Protein AF-A0A956ZGZ7-F1 (afdb_monomer_lite)

Foldseek 3Di:
DFKWWDDDPVAIKIWDWDDDPQWIWIFIDHPPDPTDIDIGGHDPPDDRVVVVVVVCVVVVVVVIDGDDPPDDDDDDDD

pLDDT: mean 89.47, std 9.83, range [59.91, 97.19]

Radius of gyration: 13.43 Å; chains: 1; bounding box: 35×26×32 Å

Structure (mmCIF, N/CA/C/O backbone):
data_AF-A0A956ZGZ7-F1
#
_entry.id   AF-A0A956ZGZ7-F1
#
loop_
_atom_site.group_PDB
_ato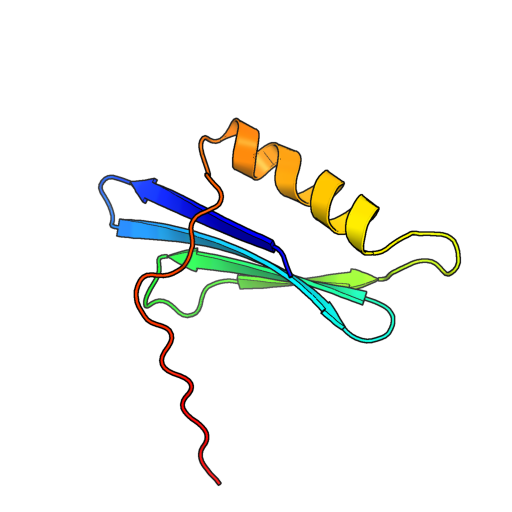m_site.id
_atom_site.type_symbol
_atom_site.label_atom_id
_atom_site.label_alt_id
_atom_site.label_comp_id
_atom_site.label_asym_id
_atom_site.label_entity_id
_atom_site.label_seq_id
_atom_site.pdbx_PDB_ins_code
_atom_site.Cartn_x
_atom_site.Cartn_y
_atom_site.Cartn_z
_atom_site.occupancy
_atom_site.B_iso_or_equiv
_atom_site.auth_seq_id
_atom_site.auth_comp_id
_atom_site.auth_asym_id
_atom_site.auth_atom_id
_atom_site.pdbx_PDB_model_num
ATOM 1 N N . MET A 1 1 ? 4.812 -8.996 -1.118 1.00 87.31 1 MET A N 1
ATOM 2 C CA . MET A 1 1 ? 3.713 -8.069 -0.760 1.00 87.31 1 MET A CA 1
ATOM 3 C C . MET A 1 1 ? 4.043 -7.448 0.585 1.00 87.31 1 MET A C 1
ATOM 5 O O . MET A 1 1 ? 4.425 -8.195 1.476 1.00 87.31 1 MET A O 1
ATOM 9 N N . LEU A 1 2 ? 3.901 -6.130 0.723 1.00 93.62 2 LEU A N 1
ATOM 10 C CA . LEU A 1 2 ? 4.083 -5.384 1.971 1.00 93.62 2 LEU A CA 1
ATOM 11 C C . LEU A 1 2 ? 2.737 -4.801 2.407 1.00 93.62 2 LEU A C 1
ATOM 13 O O . LEU A 1 2 ? 2.031 -4.222 1.582 1.00 93.62 2 LEU A O 1
ATOM 17 N N . LYS A 1 3 ? 2.394 -4.932 3.691 1.00 94.00 3 LYS A N 1
ATOM 18 C CA . LYS A 1 3 ? 1.169 -4.371 4.274 1.00 94.00 3 LYS A CA 1
ATOM 19 C C . LYS A 1 3 ? 1.517 -3.481 5.458 1.00 94.00 3 LYS A C 1
ATOM 21 O O . LYS A 1 3 ? 2.231 -3.894 6.367 1.00 94.00 3 LYS A O 1
ATOM 26 N N . LEU A 1 4 ? 1.005 -2.259 5.452 1.00 95.38 4 LEU A N 1
ATOM 27 C CA . LEU A 1 4 ? 1.239 -1.266 6.487 1.00 95.38 4 LEU A CA 1
ATOM 28 C C . LEU A 1 4 ? -0.087 -0.731 7.019 1.00 95.38 4 LEU A C 1
ATOM 30 O O . LEU A 1 4 ? -0.998 -0.423 6.251 1.00 95.38 4 LEU A O 1
ATOM 34 N N . TYR A 1 5 ? -0.166 -0.538 8.332 1.00 94.75 5 TYR A N 1
ATOM 35 C CA . TYR A 1 5 ? -1.378 -0.092 9.007 1.00 94.75 5 TYR A CA 1
ATOM 36 C C . TYR A 1 5 ? -1.101 1.041 9.985 1.00 94.75 5 TYR A C 1
ATOM 38 O O . TYR A 1 5 ? -0.051 1.102 10.622 1.00 94.75 5 TYR A O 1
ATOM 46 N N . LYS A 1 6 ? -2.084 1.925 10.147 1.00 94.56 6 LYS A N 1
ATOM 47 C CA . LYS A 1 6 ? -2.048 3.010 11.124 1.00 94.56 6 LYS A CA 1
ATOM 48 C C . LYS A 1 6 ? -3.410 3.179 11.776 1.00 94.56 6 LYS A C 1
ATOM 50 O O . LYS A 1 6 ? -4.403 3.444 11.101 1.00 94.56 6 LYS A O 1
ATOM 55 N N . GLN A 1 7 ? -3.451 3.080 13.101 1.00 93.50 7 GLN A N 1
ATOM 56 C CA . GLN A 1 7 ? -4.651 3.421 13.856 1.00 93.50 7 GLN A CA 1
ATOM 57 C C . GLN A 1 7 ? -4.814 4.945 13.898 1.00 93.50 7 GLN A C 1
ATOM 59 O O . GLN A 1 7 ? -3.906 5.663 14.319 1.00 93.50 7 GLN A O 1
ATOM 64 N N . THR A 1 8 ? -5.979 5.441 13.495 1.00 92.12 8 THR A N 1
ATOM 65 C CA . THR A 1 8 ? -6.379 6.845 13.641 1.00 92.12 8 THR A CA 1
ATOM 66 C C . THR A 1 8 ? -7.633 6.949 14.512 1.00 92.12 8 THR A C 1
ATOM 68 O O . THR A 1 8 ? -8.226 5.940 14.908 1.00 92.12 8 THR A O 1
ATOM 71 N N . THR A 1 9 ? -8.055 8.178 14.823 1.00 91.56 9 THR A N 1
ATOM 72 C CA . THR A 1 9 ? -9.320 8.449 15.528 1.00 91.56 9 THR A CA 1
ATOM 73 C C . THR A 1 9 ? -10.554 8.085 14.702 1.00 91.56 9 THR A C 1
ATOM 75 O O . THR A 1 9 ? -11.622 7.888 15.271 1.00 91.56 9 THR A O 1
ATOM 78 N N . SER A 1 10 ? -10.416 7.998 13.376 1.00 88.19 10 SER A N 1
ATOM 79 C CA . SER A 1 10 ? -11.503 7.715 12.436 1.00 88.19 10 SER A CA 1
ATOM 80 C C . SER A 1 10 ? -11.550 6.257 11.973 1.00 88.19 10 SER A C 1
ATOM 82 O O . SER A 1 10 ? -12.465 5.896 11.243 1.00 88.19 10 SER A O 1
ATOM 84 N N . GLY A 1 11 ? -10.576 5.423 12.352 1.00 90.19 11 GLY A N 1
ATOM 85 C CA . GLY A 1 11 ? -10.521 4.015 11.955 1.00 90.19 11 GLY A CA 1
ATOM 86 C C . GLY A 1 11 ? -9.099 3.496 11.762 1.00 90.19 11 GLY A C 1
ATOM 87 O O . GLY A 1 11 ? -8.124 4.132 12.162 1.00 90.19 11 GLY A O 1
ATOM 88 N N . LEU A 1 12 ? -8.980 2.316 11.154 1.00 92.88 12 LEU A N 1
ATOM 89 C CA . LEU A 1 12 ? -7.693 1.750 10.757 1.00 92.88 12 LEU A CA 1
ATOM 90 C C . LEU A 1 12 ? -7.410 2.139 9.307 1.00 92.88 12 LEU A C 1
ATOM 92 O O . LEU A 1 12 ? -8.153 1.749 8.412 1.00 92.88 12 LEU A O 1
ATOM 96 N N . GLN A 1 13 ? -6.352 2.903 9.067 1.00 94.88 13 GLN A N 1
ATOM 97 C CA . GLN A 1 13 ? -5.865 3.158 7.716 1.00 94.88 13 GLN A CA 1
ATOM 98 C C . GLN A 1 13 ? -4.895 2.058 7.300 1.00 94.88 13 GLN A C 1
ATOM 100 O O . GLN A 1 13 ? -4.137 1.557 8.133 1.00 94.88 13 GLN A O 1
ATOM 105 N N . TYR A 1 14 ? -4.899 1.721 6.017 1.00 94.56 14 TYR A N 1
ATOM 106 C CA . TYR A 1 14 ? -3.998 0.735 5.440 1.00 94.56 14 TYR A CA 1
ATOM 107 C C . TYR A 1 14 ? -3.328 1.270 4.173 1.00 94.56 14 TYR A C 1
ATOM 109 O O . TYR A 1 14 ? -3.850 2.149 3.478 1.00 94.56 14 TYR A O 1
ATOM 117 N N . TRP A 1 15 ? -2.155 0.722 3.895 1.00 96.38 15 TRP A N 1
ATOM 118 C CA . TRP A 1 15 ? -1.461 0.813 2.624 1.00 96.38 15 TRP A CA 1
ATOM 119 C C . TRP A 1 15 ? -0.832 -0.547 2.343 1.00 96.38 15 TRP A C 1
ATOM 121 O O . TRP A 1 15 ? -0.143 -1.102 3.196 1.00 96.38 15 TRP A O 1
ATOM 131 N N . GLU A 1 16 ? -1.080 -1.086 1.165 1.00 95.50 16 GLU A N 1
ATOM 132 C CA . GLU A 1 16 ? -0.591 -2.385 0.728 1.00 95.50 16 GLU A CA 1
ATOM 133 C C . GLU A 1 16 ? 0.066 -2.227 -0.637 1.00 95.50 16 GLU A C 1
ATOM 135 O O . GLU A 1 16 ? -0.382 -1.420 -1.455 1.00 95.50 16 GLU A O 1
ATOM 140 N N . ALA A 1 17 ? 1.129 -2.986 -0.879 1.00 96.25 17 ALA A N 1
ATOM 141 C CA . ALA A 1 17 ? 1.815 -2.992 -2.159 1.00 96.25 17 ALA A CA 1
ATOM 142 C C . ALA A 1 17 ? 2.287 -4.393 -2.541 1.00 96.25 17 ALA A C 1
ATOM 144 O O . ALA A 1 17 ? 2.832 -5.142 -1.719 1.00 96.25 17 ALA A O 1
ATOM 145 N N . TRP A 1 18 ? 2.092 -4.746 -3.805 1.00 95.38 18 TRP A N 1
ATOM 146 C CA . TRP A 1 18 ? 2.519 -6.015 -4.377 1.00 95.38 18 TRP A CA 1
ATOM 147 C C . TRP A 1 18 ? 2.934 -5.840 -5.834 1.00 95.38 18 TRP A C 1
ATOM 149 O O . TRP A 1 18 ? 2.537 -4.890 -6.505 1.00 95.38 18 TRP A O 1
ATOM 159 N N . GLU A 1 19 ? 3.766 -6.762 -6.296 1.00 95.00 19 GLU A N 1
ATOM 160 C CA . GLU A 1 19 ? 4.134 -6.889 -7.700 1.00 95.00 19 GLU A CA 1
ATOM 161 C C . GLU A 1 19 ? 3.022 -7.616 -8.462 1.00 95.00 19 GLU A C 1
ATOM 163 O O . GLU A 1 19 ? 2.471 -8.605 -7.970 1.00 95.00 19 GLU A O 1
ATOM 168 N N . ASP A 1 20 ? 2.697 -7.107 -9.646 1.00 94.25 20 ASP A N 1
ATOM 169 C CA . ASP A 1 20 ? 1.754 -7.681 -10.600 1.00 94.25 20 ASP A CA 1
ATOM 170 C C . ASP A 1 20 ? 2.339 -7.532 -12.011 1.00 94.25 20 ASP A C 1
ATOM 172 O O . ASP A 1 20 ? 2.398 -6.430 -12.550 1.00 94.25 20 ASP A O 1
ATOM 176 N N . GLU A 1 21 ? 2.806 -8.632 -12.601 1.00 89.56 21 GLU A N 1
ATOM 177 C CA . GLU A 1 21 ? 3.476 -8.655 -13.912 1.00 89.56 21 GLU A CA 1
ATOM 178 C C . GLU A 1 21 ? 4.598 -7.599 -14.043 1.00 89.56 21 GLU A C 1
ATOM 180 O O . GLU A 1 21 ? 5.637 -7.716 -13.405 1.00 89.56 21 GLU A O 1
ATOM 185 N N . GLU A 1 22 ? 4.407 -6.572 -14.875 1.00 91.31 22 GLU A N 1
ATOM 186 C CA . GLU A 1 22 ? 5.377 -5.499 -15.137 1.00 91.31 22 GLU A CA 1
ATOM 187 C C . GLU A 1 22 ? 5.023 -4.205 -14.383 1.00 91.31 22 GLU A C 1
ATOM 189 O O . GLU A 1 22 ? 5.335 -3.098 -14.828 1.00 91.31 22 GLU A O 1
ATOM 194 N N . LYS A 1 23 ? 4.321 -4.304 -13.251 1.00 94.38 23 LYS A N 1
ATOM 195 C CA . LYS A 1 23 ? 3.947 -3.155 -12.418 1.00 94.38 23 LYS A CA 1
ATOM 196 C C . LYS A 1 23 ? 3.941 -3.493 -10.931 1.00 94.38 23 LYS A C 1
ATOM 198 O O . LYS A 1 23 ? 3.779 -4.632 -10.509 1.00 94.38 23 LYS A O 1
ATOM 203 N N . ILE A 1 24 ? 4.059 -2.454 -10.118 1.00 95.62 24 ILE A N 1
ATOM 204 C CA . ILE A 1 24 ? 3.677 -2.474 -8.711 1.00 95.62 24 ILE A CA 1
ATOM 205 C C . ILE A 1 24 ? 2.266 -1.928 -8.595 1.00 95.62 24 ILE A C 1
ATOM 207 O O . ILE A 1 24 ? 1.959 -0.841 -9.089 1.00 95.62 24 ILE A O 1
ATOM 211 N N . VAL A 1 25 ? 1.415 -2.658 -7.892 1.00 96.50 25 VAL A N 1
ATOM 212 C CA . VAL A 1 25 ? 0.095 -2.187 -7.500 1.00 96.50 25 VAL A CA 1
ATOM 213 C C . VAL A 1 25 ? 0.165 -1.761 -6.045 1.00 96.50 25 VAL A C 1
ATOM 215 O O . VAL A 1 25 ? 0.640 -2.503 -5.187 1.00 96.50 25 VAL A O 1
ATOM 218 N N . THR A 1 26 ? -0.309 -0.550 -5.767 1.00 96.81 26 THR A N 1
ATOM 219 C CA . THR A 1 26 ? -0.514 -0.058 -4.405 1.00 96.81 26 THR A CA 1
ATOM 220 C C . THR A 1 26 ? -2.001 0.142 -4.156 1.00 96.81 26 THR A C 1
ATOM 222 O O . THR A 1 26 ? -2.714 0.676 -5.008 1.00 96.81 26 THR A O 1
ATOM 225 N N . HIS A 1 27 ? -2.482 -0.263 -2.985 1.00 96.88 27 HIS A N 1
ATOM 226 C CA . HIS A 1 27 ? -3.857 -0.038 -2.545 1.00 96.88 27 HIS A CA 1
ATOM 227 C C . HIS A 1 27 ? -3.858 0.587 -1.162 1.00 96.88 27 HIS A C 1
ATOM 229 O O . HIS A 1 27 ? -3.125 0.162 -0.273 1.00 96.88 27 HIS A O 1
ATOM 235 N N . ARG A 1 28 ? -4.650 1.639 -0.972 1.00 95.88 28 ARG A N 1
ATOM 236 C CA . ARG A 1 28 ? -4.686 2.367 0.299 1.00 95.88 28 ARG A CA 1
ATOM 237 C C . ARG A 1 28 ? -6.059 2.916 0.607 1.00 95.88 28 ARG A C 1
ATOM 239 O O . ARG A 1 28 ? -6.787 3.312 -0.298 1.00 95.88 28 ARG A O 1
ATOM 246 N N . GLY A 1 29 ? -6.373 3.043 1.885 1.00 94.81 29 GLY A N 1
ATOM 247 C CA . GLY A 1 29 ? -7.653 3.587 2.315 1.00 94.81 29 GLY A CA 1
ATOM 248 C C . GLY A 1 29 ? -7.906 3.385 3.798 1.00 94.81 29 GLY A C 1
ATOM 249 O O . GLY A 1 29 ? -6.990 3.096 4.572 1.00 94.81 29 GLY A O 1
ATOM 250 N N . THR A 1 30 ? -9.166 3.545 4.188 1.00 93.75 30 THR A N 1
ATOM 251 C CA . THR A 1 30 ? -9.663 3.113 5.495 1.00 93.75 30 THR A CA 1
ATOM 252 C C . THR A 1 30 ? -10.139 1.670 5.380 1.00 93.75 30 THR A C 1
ATOM 254 O O . THR A 1 30 ? -10.829 1.316 4.425 1.00 93.75 30 THR A O 1
ATOM 257 N N . LEU A 1 31 ? -9.782 0.825 6.345 1.00 90.00 31 LEU A N 1
ATOM 258 C CA . LEU A 1 31 ? -10.228 -0.562 6.385 1.00 90.00 31 LEU A CA 1
ATOM 259 C C . LEU A 1 31 ? -11.765 -0.616 6.404 1.00 90.00 31 LEU A C 1
ATOM 261 O O . LEU A 1 31 ? -12.399 0.028 7.238 1.00 90.00 31 LEU A O 1
ATOM 265 N N . GLY A 1 32 ? -12.345 -1.406 5.497 1.00 87.31 32 GLY A N 1
ATOM 266 C CA . GLY A 1 32 ? -13.796 -1.512 5.306 1.00 87.31 32 GLY A CA 1
ATOM 267 C C . GLY A 1 32 ? -14.368 -0.576 4.234 1.00 87.31 32 GLY A C 1
ATOM 268 O O . GLY A 1 32 ? -15.547 -0.690 3.908 1.00 87.31 32 GLY A O 1
ATOM 269 N N . GLU A 1 33 ? -13.553 0.306 3.652 1.00 92.38 33 GLU A N 1
ATOM 270 C CA . GLU A 1 33 ? -13.918 1.159 2.516 1.00 92.38 33 GLU A CA 1
ATOM 271 C C . GLU A 1 33 ? -13.257 0.668 1.215 1.00 92.38 33 GLU A C 1
ATOM 273 O O . GLU A 1 33 ? -12.347 -0.157 1.232 1.00 92.38 33 GLU A O 1
ATOM 278 N N . THR A 1 34 ? -13.697 1.186 0.063 1.00 91.50 34 THR A N 1
ATOM 279 C CA . THR A 1 34 ? -13.172 0.798 -1.264 1.00 91.50 34 THR A CA 1
ATOM 280 C C . THR A 1 34 ? -11.693 1.160 -1.466 1.00 91.50 34 THR A C 1
ATOM 282 O O . THR A 1 34 ? -10.992 0.492 -2.228 1.00 91.50 34 THR A O 1
ATOM 285 N N . GLY A 1 35 ? -11.207 2.205 -0.787 1.00 94.44 35 GLY A N 1
ATOM 286 C CA . GLY A 1 35 ? -9.838 2.697 -0.938 1.00 94.44 35 GLY A CA 1
ATOM 287 C C . GLY A 1 35 ? -9.530 3.236 -2.340 1.00 94.44 35 GLY A C 1
ATOM 288 O O . GLY A 1 35 ? -10.423 3.583 -3.113 1.00 94.44 35 GLY A O 1
ATOM 289 N N . VAL A 1 36 ? -8.240 3.337 -2.652 1.00 97.00 36 VAL A N 1
ATOM 290 C CA . VAL A 1 36 ? -7.697 3.830 -3.922 1.00 97.00 36 VAL A CA 1
ATOM 291 C C . VAL A 1 36 ? -6.572 2.910 -4.375 1.00 97.00 36 VAL A C 1
ATOM 293 O O . VAL A 1 36 ? -5.652 2.643 -3.601 1.00 97.00 36 VAL A O 1
ATOM 296 N N . THR A 1 37 ? -6.633 2.484 -5.636 1.00 97.19 37 THR A N 1
ATOM 297 C CA . THR A 1 37 ? -5.586 1.702 -6.306 1.00 97.19 37 THR A CA 1
ATOM 298 C C . THR A 1 37 ? -4.742 2.607 -7.193 1.00 97.19 37 THR A C 1
ATOM 300 O O . THR A 1 37 ? -5.284 3.444 -7.917 1.00 97.19 37 THR A O 1
ATOM 303 N N . VAL A 1 38 ? -3.423 2.434 -7.156 1.00 96.31 38 VAL A N 1
ATOM 304 C CA . VAL A 1 38 ? -2.481 3.082 -8.074 1.00 96.31 38 VAL A CA 1
ATOM 305 C C . VAL A 1 38 ? -1.527 2.034 -8.626 1.00 96.31 38 VAL A C 1
ATOM 307 O O . VAL A 1 38 ? -0.951 1.258 -7.865 1.00 96.31 38 VAL A O 1
ATOM 310 N N . GLU A 1 39 ? -1.351 2.051 -9.942 1.00 96.06 39 GLU A N 1
ATOM 311 C CA . GLU A 1 39 ? -0.431 1.183 -10.671 1.00 96.06 39 GLU A CA 1
ATOM 312 C C . GLU A 1 39 ? 0.823 1.966 -11.061 1.00 96.06 39 GLU A C 1
ATOM 314 O O . GLU A 1 39 ? 0.736 3.075 -11.593 1.00 96.06 39 GLU A O 1
ATOM 319 N N . ILE A 1 40 ? 1.989 1.391 -10.786 1.00 93.25 40 ILE A N 1
ATOM 320 C CA . ILE A 1 40 ? 3.298 1.982 -11.049 1.00 93.25 40 ILE A CA 1
ATOM 321 C C . ILE A 1 40 ? 4.051 1.016 -11.967 1.00 93.25 40 ILE A C 1
ATOM 323 O O . ILE A 1 40 ? 4.381 -0.079 -11.517 1.00 93.25 40 ILE A O 1
ATOM 327 N N . PRO A 1 41 ? 4.323 1.371 -13.233 1.00 93.00 41 PRO A N 1
ATOM 328 C CA . PRO A 1 41 ? 5.071 0.503 -14.137 1.00 93.00 41 PRO A CA 1
ATOM 329 C C . PRO A 1 41 ? 6.459 0.182 -13.576 1.00 93.00 41 PRO A C 1
ATOM 331 O O . PRO A 1 41 ? 7.164 1.084 -13.120 1.00 93.00 41 PRO A O 1
ATOM 334 N N . LEU A 1 42 ? 6.857 -1.085 -13.645 1.00 89.62 42 LEU A N 1
ATOM 335 C CA . LEU A 1 42 ? 8.224 -1.517 -13.396 1.00 89.62 42 LEU A CA 1
ATOM 336 C C . LEU A 1 42 ? 9.035 -1.318 -14.672 1.00 89.62 42 LEU A C 1
ATOM 338 O O . LEU A 1 42 ? 8.694 -1.827 -15.739 1.00 89.62 42 LEU A O 1
ATOM 342 N N . SER A 1 43 ? 10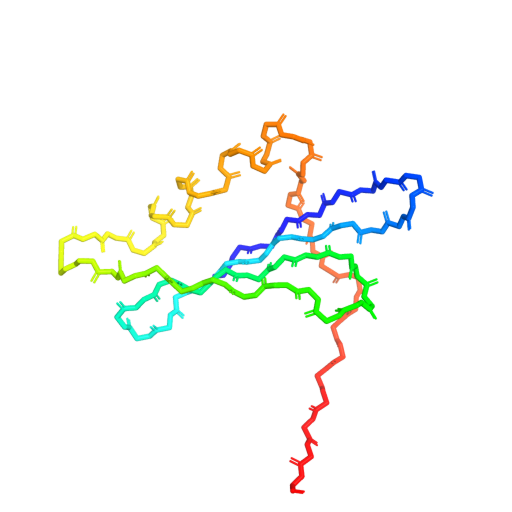.130 -0.570 -14.573 1.00 85.50 43 SER A N 1
ATOM 343 C CA . SER A 1 43 ? 11.128 -0.589 -15.636 1.00 85.50 43 SER A CA 1
ATOM 344 C C . SER A 1 43 ? 11.903 -1.912 -15.596 1.00 85.50 43 SER A C 1
ATOM 346 O O . SER A 1 43 ? 12.102 -2.491 -14.534 1.00 85.50 43 SER A O 1
ATOM 348 N N . VAL A 1 44 ? 12.403 -2.377 -16.747 1.00 75.81 44 VAL A N 1
ATOM 349 C CA . VAL A 1 44 ? 13.126 -3.666 -16.895 1.00 75.81 44 VAL A CA 1
ATOM 350 C C . VAL A 1 44 ? 14.358 -3.783 -15.972 1.00 75.81 44 VAL A C 1
ATOM 352 O O . VAL A 1 44 ? 14.874 -4.870 -15.739 1.00 75.81 44 VAL A O 1
ATOM 355 N N . SER A 1 45 ? 14.857 -2.655 -15.463 1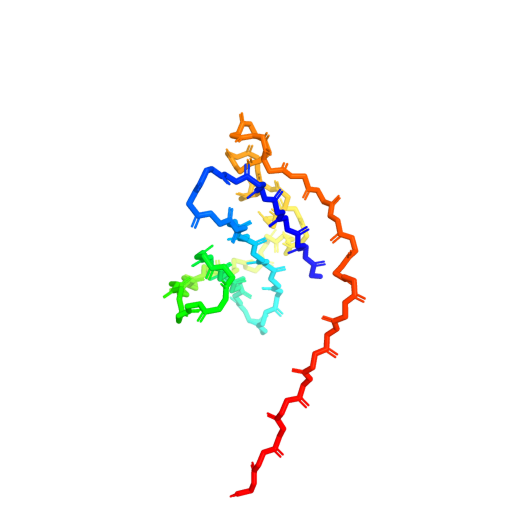.00 80.19 45 SER A N 1
ATOM 356 C CA . SER A 1 45 ? 16.004 -2.567 -14.555 1.00 80.19 45 SER A CA 1
ATOM 357 C C . SER A 1 45 ? 15.640 -2.329 -13.086 1.00 80.19 45 SER A C 1
ATOM 359 O O . SER A 1 45 ? 16.546 -2.289 -12.255 1.00 80.19 45 SER A O 1
ATOM 361 N N . GLU A 1 46 ? 14.368 -2.090 -12.760 1.00 83.75 46 GLU A N 1
ATOM 362 C CA . GLU A 1 46 ? 13.926 -1.849 -11.385 1.00 83.75 46 GLU A CA 1
ATOM 363 C C . GLU A 1 46 ? 13.537 -3.158 -10.699 1.00 83.75 46 GLU A C 1
ATOM 365 O O . GLU A 1 46 ? 12.758 -3.952 -11.215 1.00 83.75 46 GLU A O 1
ATOM 370 N N . ASP A 1 47 ? 14.078 -3.356 -9.501 1.00 91.50 47 ASP A N 1
ATOM 371 C CA . ASP A 1 47 ? 13.678 -4.436 -8.611 1.00 91.50 47 ASP A CA 1
ATOM 372 C C . ASP A 1 47 ? 12.372 -4.053 -7.895 1.00 91.50 47 ASP A C 1
ATOM 374 O O . ASP A 1 47 ? 12.267 -2.980 -7.285 1.00 91.50 47 ASP A O 1
ATOM 378 N N . ALA A 1 48 ? 11.375 -4.932 -7.989 1.00 91.38 48 ALA A N 1
ATOM 379 C CA . ALA A 1 48 ? 10.045 -4.734 -7.430 1.00 91.38 48 ALA A CA 1
ATOM 380 C C . ALA A 1 48 ? 10.052 -4.536 -5.909 1.00 91.38 48 ALA A C 1
ATOM 382 O O . ALA A 1 48 ? 9.333 -3.680 -5.388 1.00 91.38 48 ALA A O 1
ATOM 383 N N . GLU A 1 49 ? 10.885 -5.282 -5.187 1.00 92.25 49 GLU A N 1
ATOM 384 C CA . GLU A 1 49 ? 10.988 -5.203 -3.733 1.00 92.25 49 GLU A CA 1
ATOM 385 C C . GLU A 1 49 ? 11.636 -3.881 -3.306 1.00 92.25 49 GLU A C 1
ATOM 387 O O . GLU A 1 49 ? 11.125 -3.198 -2.413 1.00 92.25 49 GLU A O 1
ATOM 392 N N . LEU A 1 50 ? 12.695 -3.449 -4.003 1.00 93.12 50 LEU A N 1
ATOM 393 C CA . LEU A 1 50 ? 13.314 -2.138 -3.770 1.00 93.12 50 LEU A CA 1
ATOM 394 C C . LEU A 1 50 ? 12.353 -0.982 -4.067 1.00 93.12 50 LEU A C 1
ATOM 396 O O . LEU A 1 50 ? 12.362 0.031 -3.357 1.00 93.12 50 LEU A O 1
ATOM 400 N N . LEU A 1 51 ? 11.526 -1.122 -5.104 1.00 93.12 51 LEU A N 1
ATOM 401 C CA . LEU A 1 51 ? 10.507 -0.140 -5.448 1.00 93.12 51 LEU A CA 1
ATOM 402 C C . LEU A 1 51 ? 9.419 -0.071 -4.369 1.00 93.12 51 LEU A C 1
ATOM 404 O O . LEU A 1 51 ? 9.130 1.014 -3.868 1.00 93.12 51 LEU A O 1
ATOM 408 N N . ILE A 1 52 ? 8.873 -1.211 -3.941 1.00 95.00 52 ILE A N 1
ATOM 409 C CA . ILE A 1 52 ? 7.894 -1.281 -2.845 1.00 95.00 52 ILE A CA 1
ATOM 410 C C . ILE A 1 52 ? 8.465 -0.660 -1.564 1.00 95.00 52 ILE A C 1
ATOM 412 O O . ILE A 1 52 ? 7.805 0.159 -0.919 1.00 95.00 52 ILE A O 1
ATOM 416 N N . GLU A 1 53 ? 9.707 -0.990 -1.210 1.00 95.00 53 GLU A N 1
ATOM 417 C CA . GLU A 1 53 ? 10.381 -0.433 -0.038 1.00 95.00 53 GLU A CA 1
ATOM 418 C C . GLU A 1 53 ? 10.536 1.091 -0.157 1.00 95.00 53 GLU A C 1
ATOM 420 O O . GLU A 1 53 ? 10.288 1.812 0.813 1.00 95.00 53 GLU A O 1
ATOM 425 N N . ARG A 1 54 ? 10.868 1.616 -1.346 1.00 94.44 54 ARG A N 1
ATOM 426 C CA . ARG A 1 5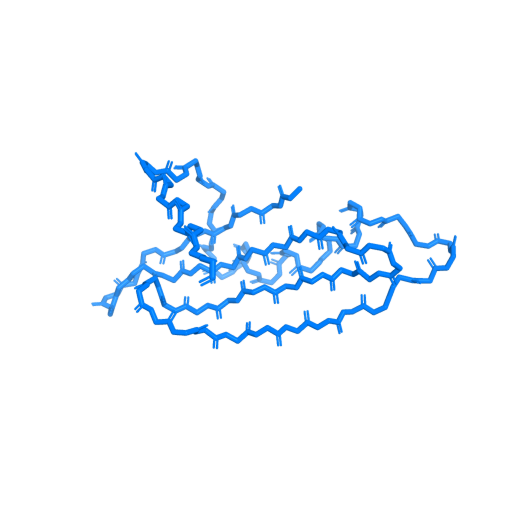4 ? 10.924 3.062 -1.623 1.00 94.44 54 ARG A CA 1
ATOM 427 C C . ARG A 1 54 ? 9.566 3.732 -1.422 1.00 94.44 54 ARG A C 1
ATOM 429 O O . ARG A 1 54 ? 9.502 4.734 -0.706 1.00 94.44 54 ARG A O 1
ATOM 436 N N . GLU A 1 55 ? 8.510 3.179 -2.013 1.00 94.94 55 GLU A N 1
ATOM 437 C CA . GLU A 1 55 ? 7.146 3.715 -1.914 1.00 94.94 55 GLU A CA 1
ATOM 438 C C . GLU A 1 55 ? 6.584 3.618 -0.483 1.00 94.94 55 GLU A C 1
ATOM 440 O O . GLU A 1 55 ? 5.748 4.428 -0.088 1.00 94.94 55 GLU A O 1
ATOM 445 N N . SER A 1 56 ? 7.093 2.699 0.344 1.00 95.69 56 SER A N 1
ATOM 446 C CA . SER A 1 56 ? 6.680 2.549 1.745 1.00 95.69 56 SER A CA 1
ATOM 447 C C . SER A 1 56 ? 7.17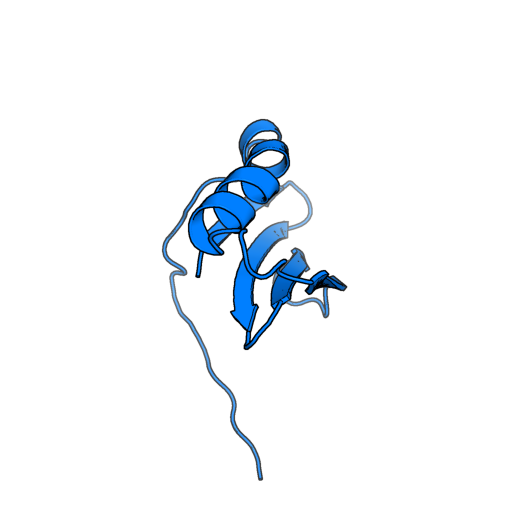3 3.676 2.669 1.00 95.69 56 SER A C 1
ATOM 449 O O . SER A 1 56 ? 6.555 3.962 3.701 1.00 95.69 56 SER A O 1
ATOM 451 N N . LYS A 1 57 ? 8.284 4.349 2.323 1.00 96.62 57 LYS A N 1
ATOM 452 C CA . LYS A 1 57 ? 8.973 5.302 3.217 1.00 96.62 57 LYS A CA 1
ATOM 453 C C . LYS A 1 57 ? 8.086 6.458 3.693 1.00 96.62 57 LYS A C 1
ATOM 455 O O . LYS A 1 57 ? 8.096 6.726 4.896 1.00 96.62 57 LYS A O 1
ATOM 460 N N . PRO A 1 58 ? 7.294 7.132 2.834 1.00 96.31 58 PRO A N 1
ATOM 461 C CA . PRO A 1 58 ? 6.385 8.188 3.281 1.00 96.31 58 PRO A CA 1
ATOM 462 C C . PRO A 1 58 ? 5.300 7.674 4.235 1.00 96.31 58 PRO A C 1
ATOM 464 O O . PRO A 1 58 ? 4.903 8.385 5.158 1.00 96.31 58 PRO A O 1
ATOM 467 N N . HIS A 1 59 ? 4.841 6.433 4.052 1.00 96.00 59 HIS A N 1
ATOM 468 C CA . HIS A 1 59 ? 3.845 5.810 4.921 1.00 96.00 59 HIS A CA 1
ATOM 469 C C . HIS A 1 59 ? 4.436 5.493 6.297 1.00 96.00 59 HIS A C 1
ATOM 471 O O . HIS A 1 59 ? 3.862 5.893 7.311 1.00 96.00 59 HIS A O 1
ATOM 477 N N . ARG A 1 60 ? 5.627 4.884 6.346 1.00 96.06 60 ARG A N 1
ATOM 478 C CA . ARG A 1 60 ? 6.348 4.642 7.607 1.00 96.06 60 ARG A CA 1
ATOM 479 C C . ARG A 1 60 ? 6.680 5.943 8.340 1.00 96.06 60 ARG A C 1
ATOM 481 O O . ARG A 1 60 ? 6.463 6.042 9.543 1.00 96.06 60 ARG A O 1
ATOM 488 N N . ALA A 1 61 ? 7.107 6.982 7.619 1.00 96.94 61 ALA A N 1
ATOM 489 C CA . ALA A 1 61 ? 7.335 8.312 8.194 1.00 96.94 61 ALA A CA 1
ATOM 490 C C . ALA A 1 61 ? 6.051 8.943 8.768 1.00 96.94 61 ALA A C 1
ATOM 492 O O . ALA A 1 61 ? 6.110 9.724 9.714 1.00 96.94 61 ALA A O 1
ATOM 493 N N . ASN A 1 62 ? 4.882 8.574 8.237 1.00 95.44 62 ASN A N 1
ATOM 494 C CA . ASN A 1 62 ? 3.575 8.964 8.764 1.00 95.44 62 ASN A CA 1
ATOM 495 C C . ASN A 1 62 ? 3.081 8.018 9.882 1.00 95.44 62 ASN A C 1
ATOM 497 O O . ASN A 1 62 ? 1.913 8.071 10.255 1.00 95.44 62 ASN A O 1
ATOM 501 N N . GLY A 1 63 ? 3.930 7.150 10.434 1.00 95.62 63 GLY A N 1
ATOM 502 C CA . GLY A 1 63 ? 3.575 6.263 11.546 1.00 95.62 63 GLY A CA 1
ATOM 503 C C . GLY A 1 63 ? 2.709 5.071 11.146 1.00 95.62 63 GLY A C 1
ATOM 504 O O . GLY A 1 63 ? 1.982 4.547 11.985 1.00 95.62 63 GLY A O 1
ATOM 505 N N . PHE A 1 64 ? 2.738 4.673 9.872 1.00 96.25 64 PHE A N 1
ATOM 506 C CA . PHE A 1 64 ? 2.268 3.347 9.498 1.00 96.25 64 PHE A CA 1
ATOM 507 C C . PHE A 1 64 ? 3.308 2.305 9.906 1.00 96.25 64 PHE A C 1
ATOM 509 O O . PHE A 1 64 ? 4.509 2.500 9.715 1.00 96.25 64 PHE A O 1
ATOM 516 N N . GLU A 1 65 ? 2.832 1.186 10.428 1.00 95.06 65 GLU A N 1
ATOM 517 C CA . GLU A 1 65 ? 3.656 0.078 10.890 1.00 95.06 65 GLU A CA 1
ATOM 518 C C . GLU A 1 65 ? 3.277 -1.190 10.140 1.00 95.06 65 GLU A C 1
ATOM 520 O O . GLU A 1 65 ? 2.111 -1.407 9.802 1.00 95.06 65 GLU A O 1
ATOM 525 N N . GLU A 1 66 ? 4.265 -2.042 9.903 1.00 92.06 66 GLU A N 1
ATOM 526 C CA . GLU A 1 66 ? 4.015 -3.384 9.401 1.00 92.06 66 GLU A CA 1
ATOM 527 C C . GLU A 1 66 ? 3.332 -4.204 10.494 1.00 92.06 66 GLU A C 1
ATOM 529 O O . GLU A 1 66 ? 3.788 -4.249 11.641 1.00 92.06 66 GLU A O 1
ATOM 534 N N . ARG A 1 67 ? 2.188 -4.798 10.160 1.00 81.38 67 ARG A N 1
ATOM 535 C CA . ARG A 1 67 ? 1.432 -5.657 11.070 1.00 81.38 67 ARG A CA 1
ATOM 536 C C . ARG A 1 67 ? 0.875 -6.833 10.293 1.00 81.38 67 ARG A C 1
ATOM 538 O O . ARG A 1 67 ? 0.319 -6.652 9.213 1.00 81.38 67 ARG A O 1
ATOM 545 N N . GLU A 1 68 ? 0.958 -8.009 10.896 1.00 67.69 68 GLU A N 1
ATOM 546 C CA . GLU A 1 68 ? 0.223 -9.182 10.435 1.00 67.69 68 GLU A CA 1
ATOM 547 C C . GLU A 1 68 ? -1.285 -8.927 10.625 1.00 67.69 68 GLU A C 1
ATOM 549 O O . GLU A 1 68 ? -1.711 -8.603 11.744 1.00 67.69 68 GLU A O 1
ATOM 554 N N . PRO A 1 69 ? -2.117 -9.016 9.570 1.00 59.91 69 PRO A N 1
ATOM 555 C CA . PRO A 1 69 ? -3.554 -8.846 9.716 1.00 59.91 69 PRO A CA 1
ATOM 556 C C . PRO A 1 69 ? -4.122 -9.965 10.597 1.00 59.91 69 PRO A C 1
ATOM 558 O O . PRO A 1 69 ? -3.863 -11.146 10.394 1.00 59.91 69 PRO A O 1
ATOM 561 N N . VAL A 1 70 ? -4.933 -9.587 11.587 1.00 60.66 70 VAL A N 1
ATOM 562 C CA . VAL A 1 70 ? -5.446 -10.508 12.620 1.00 60.66 70 VAL A CA 1
ATOM 563 C C . VAL A 1 70 ? -6.495 -11.502 12.086 1.00 60.66 70 VAL A C 1
ATOM 565 O O . VAL A 1 70 ? -6.809 -12.475 12.767 1.00 60.66 70 VAL A O 1
ATOM 568 N N . ALA A 1 71 ? -7.032 -11.269 10.882 1.00 64.50 71 ALA A N 1
ATOM 569 C CA . ALA A 1 71 ? -7.837 -12.211 10.102 1.00 64.50 71 ALA A CA 1
ATOM 570 C C . ALA A 1 71 ? -7.990 -11.700 8.655 1.00 64.50 71 ALA A C 1
ATOM 572 O O . ALA A 1 71 ? -8.395 -10.556 8.449 1.00 64.50 71 ALA A O 1
ATOM 573 N N . GLU A 1 72 ? -7.708 -12.543 7.660 1.00 64.19 72 GLU A N 1
ATOM 574 C CA . GLU A 1 72 ? -7.991 -12.274 6.244 1.00 64.19 72 GLU A CA 1
ATOM 575 C C . GLU A 1 72 ? -9.216 -13.101 5.817 1.00 64.19 72 GLU A C 1
ATOM 577 O O . GLU A 1 72 ? -9.257 -14.313 6.032 1.00 64.19 72 GLU A O 1
ATOM 582 N N . LEU A 1 73 ? -10.235 -12.451 5.246 1.00 68.62 73 LEU A N 1
ATOM 583 C CA . LEU A 1 73 ? -11.400 -13.118 4.660 1.00 68.62 73 LEU A CA 1
ATOM 584 C C . LEU A 1 73 ? -11.377 -12.899 3.149 1.00 68.62 73 LEU A C 1
ATOM 586 O O . LEU A 1 73 ? -11.738 -11.829 2.663 1.00 68.62 73 LEU A O 1
ATOM 590 N N . VAL A 1 74 ? -10.982 -13.928 2.407 1.00 71.44 74 VAL A N 1
ATOM 591 C CA . VAL A 1 74 ? -11.030 -13.919 0.943 1.00 71.44 74 VAL A CA 1
ATOM 592 C C . VAL A 1 74 ? -12.410 -14.395 0.493 1.00 71.44 74 VAL A C 1
ATOM 594 O O . VAL A 1 74 ? -12.807 -15.526 0.777 1.00 71.44 74 VAL A O 1
ATOM 597 N N . VAL A 1 75 ? -13.150 -13.539 -0.216 1.00 72.31 75 VAL A N 1
ATOM 598 C CA . VAL A 1 75 ? -14.450 -13.889 -0.808 1.00 72.31 75 VAL A CA 1
ATOM 599 C C . VAL A 1 75 ? -14.283 -14.057 -2.313 1.00 72.31 75 VAL A C 1
ATOM 601 O O . VAL A 1 75 ? -14.067 -13.088 -3.034 1.00 72.31 75 VAL A O 1
ATOM 604 N N . GLN A 1 76 ? -14.418 -15.292 -2.791 1.00 73.56 76 GLN A N 1
ATOM 605 C CA . GLN A 1 76 ? -14.462 -15.617 -4.214 1.00 73.56 76 GLN A CA 1
ATOM 606 C C . GLN A 1 76 ? -15.893 -16.004 -4.595 1.00 73.56 76 GLN A C 1
ATOM 608 O O . GLN A 1 76 ? -16.480 -16.896 -3.981 1.00 73.56 76 GLN A O 1
ATOM 613 N N . TYR A 1 77 ? -16.455 -15.357 -5.613 1.00 78.56 77 TYR A N 1
ATOM 614 C CA . TYR A 1 77 ? -17.754 -15.716 -6.182 1.00 78.56 77 TYR A CA 1
ATOM 615 C C . TYR A 1 77 ? -17.635 -15.919 -7.698 1.00 78.56 77 TYR A C 1
ATOM 617 O O . TYR A 1 77 ? -16.689 -15.430 -8.315 1.00 78.56 77 TYR A O 1
ATOM 625 N N . LYS A 1 78 ? -18.537 -16.735 -8.255 1.00 63.88 78 LYS A N 1
ATOM 626 C CA . LYS A 1 78 ? -18.558 -17.14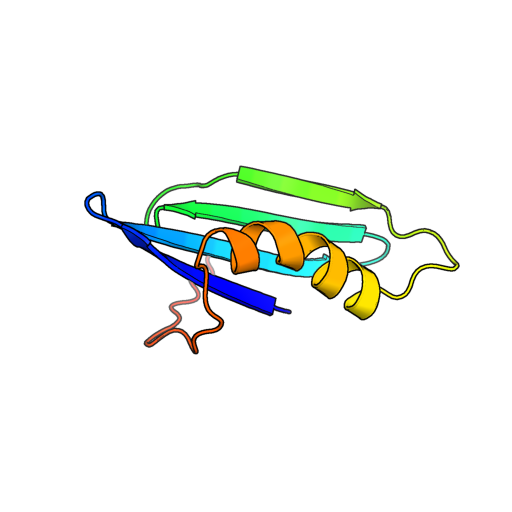3 -9.668 1.00 63.88 78 LYS A CA 1
ATOM 627 C C . LYS A 1 78 ? -19.428 -16.227 -10.511 1.00 63.88 78 LYS A C 1
ATOM 629 O O . LYS A 1 78 ? -20.466 -15.779 -9.973 1.00 63.88 78 LYS A O 1
#

Sequence (78 aa):
MLKLYKQTTSGLQYWEAWEDEEKIVTHRGTLGETGVTVEIPLSVSEDAELLIERESKPHRANGFEEREPVAELVVQYK

Secondary structure (DSSP, 8-state):
-EEEEEEETTEEEEEEEEEETTEEEEEEEETTS--EEEEEEPPTT--HHHHHHHHHHHHHHTT-EE---S--------